Protein AF-A0A100VYF7-F1 (afdb_monomer_lite)

Structure (mmCIF, N/CA/C/O backbone):
data_AF-A0A100VYF7-F1
#
_entry.id   AF-A0A100VYF7-F1
#
loop_
_atom_site.group_PDB
_atom_site.id
_atom_site.type_symbol
_atom_site.label_atom_id
_atom_site.label_alt_id
_atom_site.label_comp_id
_atom_site.label_asym_id
_atom_site.label_entity_id
_atom_site.label_seq_id
_atom_site.pdbx_PDB_ins_code
_atom_site.Cartn_x
_atom_site.Cartn_y
_atom_site.Cartn_z
_atom_site.occupancy
_atom_site.B_iso_or_equiv
_atom_site.auth_seq_id
_atom_site.auth_comp_id
_atom_site.auth_asym_id
_atom_site.auth_atom_id
_atom_site.pdbx_PDB_model_num
ATOM 1 N N . MET A 1 1 ? -17.755 -4.882 17.322 1.00 92.44 1 MET A N 1
ATOM 2 C CA . MET A 1 1 ? -16.483 -4.181 17.029 1.00 92.44 1 MET A CA 1
ATOM 3 C C . MET A 1 1 ? -15.376 -5.149 16.615 1.00 92.44 1 MET A C 1
ATOM 5 O O . MET A 1 1 ? -14.676 -4.827 15.668 1.00 92.44 1 MET A O 1
ATOM 9 N N . ASP A 1 2 ? -15.272 -6.348 17.206 1.00 97.62 2 ASP A N 1
ATOM 10 C CA . ASP A 1 2 ? -14.203 -7.313 16.866 1.00 97.62 2 ASP A CA 1
ATOM 11 C C . ASP A 1 2 ? -14.163 -7.710 15.386 1.00 97.62 2 ASP A C 1
ATOM 13 O O . ASP A 1 2 ? -13.115 -7.622 14.761 1.00 97.62 2 ASP A O 1
ATOM 17 N N . ALA A 1 3 ? -15.306 -8.075 14.794 1.00 98.31 3 ALA A N 1
ATOM 18 C CA . ALA A 1 3 ? -15.359 -8.455 13.380 1.00 98.31 3 ALA A CA 1
ATOM 19 C C . ALA A 1 3 ? -14.912 -7.317 12.441 1.00 98.31 3 ALA A C 1
ATOM 21 O O . ALA A 1 3 ? -14.222 -7.560 11.457 1.00 98.31 3 ALA A O 1
ATOM 22 N N . PHE A 1 4 ? -15.256 -6.067 12.767 1.00 98.38 4 PHE A N 1
ATOM 23 C CA . PHE A 1 4 ? -14.837 -4.898 11.990 1.00 98.38 4 PHE A CA 1
ATOM 24 C C . PHE A 1 4 ? -13.337 -4.616 12.145 1.00 98.38 4 PHE A C 1
ATOM 26 O O . PHE A 1 4 ? -12.661 -4.323 11.158 1.00 98.38 4 PHE A O 1
ATOM 33 N N . ALA A 1 5 ? -12.799 -4.751 13.362 1.00 98.62 5 ALA A N 1
ATOM 34 C CA . ALA A 1 5 ? -11.364 -4.641 13.603 1.00 98.62 5 ALA A CA 1
ATOM 35 C C . ALA A 1 5 ? -10.589 -5.731 12.845 1.00 98.62 5 ALA A C 1
ATOM 37 O O . ALA A 1 5 ? -9.616 -5.423 12.156 1.00 98.62 5 ALA A O 1
ATOM 38 N N . ALA A 1 6 ? -11.050 -6.982 12.904 1.00 98.75 6 ALA A N 1
ATOM 39 C CA . ALA A 1 6 ? -10.445 -8.100 12.188 1.00 98.75 6 ALA A CA 1
ATOM 40 C C . ALA A 1 6 ? -10.475 -7.889 10.666 1.00 98.75 6 ALA A C 1
ATOM 42 O O . ALA A 1 6 ? -9.451 -8.048 10.007 1.00 98.75 6 ALA A O 1
ATOM 43 N N . ALA A 1 7 ? -11.612 -7.452 10.114 1.00 98.81 7 ALA A N 1
ATOM 44 C CA . ALA A 1 7 ? -11.730 -7.159 8.687 1.00 98.81 7 ALA A CA 1
ATOM 45 C C . ALA A 1 7 ? -10.734 -6.080 8.231 1.00 98.81 7 ALA A C 1
ATOM 47 O O . ALA A 1 7 ? -10.110 -6.222 7.183 1.00 98.81 7 ALA A O 1
ATOM 48 N N . ASN A 1 8 ? -10.538 -5.030 9.033 1.00 98.75 8 ASN A N 1
ATOM 49 C CA . ASN A 1 8 ? -9.562 -3.986 8.730 1.00 98.75 8 ASN A CA 1
ATOM 50 C C . ASN A 1 8 ? -8.111 -4.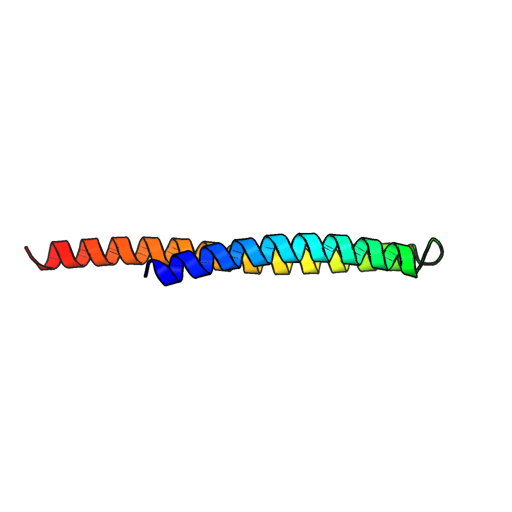472 8.850 1.00 98.75 8 ASN A C 1
ATOM 52 O O . ASN A 1 8 ? -7.288 -4.107 8.019 1.00 98.75 8 ASN A O 1
ATOM 56 N N . ALA A 1 9 ? -7.793 -5.328 9.824 1.00 98.81 9 ALA A N 1
ATOM 57 C CA . ALA A 1 9 ? -6.457 -5.919 9.917 1.00 98.81 9 ALA A CA 1
ATOM 58 C C . ALA A 1 9 ? -6.129 -6.750 8.664 1.00 98.81 9 ALA A C 1
ATOM 60 O O . ALA A 1 9 ? -5.100 -6.527 8.028 1.00 98.81 9 ALA A O 1
ATOM 61 N N . VAL A 1 10 ? -7.054 -7.629 8.261 1.00 98.81 10 VAL A N 1
ATOM 62 C CA . VAL A 1 10 ? -6.910 -8.462 7.056 1.00 98.81 10 VAL A CA 1
ATOM 63 C C . VAL A 1 10 ? -6.810 -7.602 5.795 1.00 98.81 10 VAL A C 1
ATOM 65 O O . VAL A 1 10 ? -5.942 -7.837 4.958 1.00 98.81 10 VAL A O 1
ATOM 68 N N . ALA A 1 11 ? -7.655 -6.576 5.657 1.00 98.81 11 ALA A N 1
ATOM 69 C CA . ALA A 1 11 ? -7.593 -5.665 4.517 1.00 98.81 11 ALA A CA 1
ATOM 70 C C . ALA A 1 11 ? -6.231 -4.957 4.422 1.00 98.81 11 ALA A C 1
ATOM 72 O O . ALA A 1 11 ? -5.654 -4.892 3.337 1.00 98.81 11 ALA A O 1
ATOM 73 N N . GLY A 1 12 ? -5.691 -4.478 5.547 1.00 98.75 12 GLY A N 1
ATOM 74 C CA . GLY A 1 12 ? -4.383 -3.821 5.584 1.00 98.75 12 GLY A CA 1
ATOM 75 C C . GLY A 1 12 ? -3.240 -4.728 5.122 1.00 98.75 12 GLY A C 1
ATOM 76 O O . GLY A 1 12 ? -2.389 -4.303 4.334 1.00 98.75 12 GLY A O 1
ATOM 77 N N . GLU A 1 13 ? -3.248 -5.989 5.556 1.00 98.81 13 GLU A N 1
ATOM 78 C CA . GLU A 1 13 ? -2.261 -6.997 5.155 1.00 98.81 13 GLU A CA 1
ATOM 79 C C . GLU A 1 13 ? -2.373 -7.356 3.666 1.00 98.81 13 GLU A C 1
ATOM 81 O O . GLU A 1 13 ? -1.363 -7.374 2.954 1.00 98.81 13 GLU A O 1
ATOM 86 N N . LEU A 1 14 ? -3.599 -7.574 3.175 1.00 98.81 14 LEU A N 1
ATOM 87 C CA . LEU A 1 14 ? -3.854 -7.888 1.768 1.00 98.81 14 LEU A CA 1
ATOM 88 C C . LEU A 1 14 ? -3.424 -6.746 0.846 1.00 98.81 14 LEU A C 1
ATOM 90 O O . LEU A 1 14 ? -2.740 -7.000 -0.143 1.00 98.81 14 LEU A O 1
ATOM 94 N N . ILE A 1 15 ? -3.769 -5.498 1.176 1.00 98.81 15 ILE A N 1
ATOM 95 C CA . ILE A 1 15 ? -3.381 -4.317 0.390 1.00 98.81 15 ILE A CA 1
ATOM 96 C C . ILE A 1 15 ? -1.860 -4.184 0.340 1.00 98.81 15 ILE A C 1
ATOM 98 O O . ILE A 1 15 ? -1.293 -3.988 -0.734 1.00 98.81 15 ILE A O 1
ATOM 102 N N . SER A 1 16 ? -1.190 -4.338 1.483 1.00 98.75 16 SER A N 1
ATOM 103 C CA . SER A 1 16 ? 0.268 -4.198 1.560 1.00 98.75 16 SER A CA 1
ATOM 104 C C . SER A 1 16 ? 0.989 -5.288 0.763 1.00 98.75 16 SER A C 1
ATOM 106 O O . SER A 1 16 ? 1.929 -5.004 0.014 1.00 98.75 16 SER A O 1
ATOM 108 N N . THR A 1 17 ? 0.517 -6.530 0.882 1.00 98.75 17 THR A N 1
ATOM 109 C CA . THR A 1 17 ? 1.082 -7.689 0.180 1.00 98.75 17 THR A CA 1
ATOM 110 C C . THR A 1 17 ? 0.850 -7.591 -1.324 1.00 98.75 17 THR A C 1
ATOM 112 O O . THR A 1 17 ? 1.799 -7.694 -2.103 1.00 98.75 17 THR A O 1
ATOM 115 N N . ALA A 1 18 ? -0.394 -7.341 -1.739 1.00 98.62 18 ALA A N 1
ATOM 116 C CA . ALA A 1 18 ? -0.754 -7.232 -3.147 1.00 98.62 18 ALA A CA 1
ATOM 117 C C . ALA A 1 18 ? -0.061 -6.038 -3.814 1.00 98.62 18 ALA A C 1
ATOM 119 O O . ALA A 1 18 ? 0.513 -6.201 -4.885 1.00 98.62 18 ALA A O 1
ATOM 120 N N . GLY A 1 19 ? -0.038 -4.872 -3.161 1.00 98.56 19 GLY A N 1
ATOM 121 C CA . GLY A 1 19 ? 0.623 -3.677 -3.686 1.00 98.56 19 GLY A CA 1
ATOM 122 C C . GLY A 1 19 ? 2.128 -3.859 -3.878 1.00 98.56 19 GLY A C 1
ATOM 123 O O . GLY A 1 19 ? 2.679 -3.445 -4.896 1.00 98.56 19 GLY A O 1
ATOM 124 N N . SER A 1 20 ? 2.799 -4.534 -2.940 1.00 98.69 20 SER A N 1
ATOM 125 C CA . SER A 1 20 ? 4.234 -4.827 -3.062 1.00 98.69 20 SER A CA 1
ATOM 126 C C . SER A 1 20 ? 4.524 -5.792 -4.215 1.00 98.69 20 SER A C 1
ATOM 128 O O . SER A 1 20 ? 5.452 -5.563 -4.994 1.00 98.69 20 SER A O 1
ATOM 130 N N . ALA A 1 21 ? 3.719 -6.852 -4.348 1.00 98.69 21 ALA A N 1
ATOM 131 C CA . ALA A 1 21 ? 3.855 -7.825 -5.428 1.00 98.69 21 ALA A CA 1
ATOM 132 C C . ALA A 1 21 ? 3.576 -7.197 -6.805 1.00 98.69 21 ALA A C 1
ATOM 134 O O . ALA A 1 21 ? 4.364 -7.385 -7.733 1.00 98.69 21 ALA A O 1
ATOM 135 N N . ASP A 1 22 ? 2.503 -6.410 -6.918 1.00 98.56 22 ASP A N 1
ATOM 136 C CA . ASP A 1 22 ? 2.149 -5.673 -8.133 1.00 98.56 22 ASP A CA 1
ATOM 137 C C . ASP A 1 22 ? 3.254 -4.687 -8.527 1.00 98.56 22 ASP A C 1
ATOM 139 O O . ASP A 1 22 ? 3.727 -4.702 -9.663 1.00 98.56 22 ASP A O 1
ATOM 143 N N . SER A 1 23 ? 3.764 -3.910 -7.568 1.00 98.44 23 SER A N 1
ATOM 144 C CA . SER A 1 23 ? 4.823 -2.940 -7.837 1.00 98.44 23 SER A CA 1
ATOM 145 C C . SER A 1 23 ? 6.096 -3.582 -8.385 1.00 98.44 23 SER A C 1
ATOM 147 O O . SER A 1 23 ? 6.721 -3.027 -9.294 1.00 98.44 23 SER A O 1
ATOM 149 N N . ALA A 1 24 ? 6.496 -4.736 -7.849 1.00 98.12 24 ALA A N 1
ATOM 150 C CA . ALA A 1 24 ? 7.639 -5.479 -8.367 1.00 98.12 24 ALA A CA 1
ATOM 151 C C . ALA A 1 24 ? 7.357 -6.023 -9.777 1.00 98.12 24 ALA A C 1
ATOM 153 O O . ALA A 1 24 ? 8.175 -5.842 -10.683 1.00 98.12 24 ALA A O 1
ATOM 154 N N . ALA A 1 25 ? 6.182 -6.627 -9.979 1.00 98.62 25 ALA A N 1
ATOM 155 C CA . ALA A 1 25 ? 5.774 -7.177 -11.267 1.00 98.62 25 ALA A CA 1
ATOM 156 C C . ALA A 1 25 ? 5.725 -6.103 -12.364 1.00 98.62 25 ALA A C 1
ATOM 158 O O . ALA A 1 25 ? 6.229 -6.330 -13.465 1.00 98.62 25 ALA A O 1
ATOM 159 N N . MET A 1 26 ? 5.186 -4.920 -12.065 1.00 98.00 26 MET A N 1
ATOM 160 C CA . MET A 1 26 ? 5.087 -3.812 -13.016 1.00 98.00 26 MET A CA 1
ATOM 161 C C . MET A 1 26 ? 6.450 -3.216 -13.365 1.00 98.00 26 MET A C 1
ATOM 163 O O . MET A 1 26 ? 6.702 -2.928 -14.536 1.00 98.00 26 MET A O 1
ATOM 167 N N . LEU A 1 27 ? 7.369 -3.099 -12.400 1.00 97.25 27 LEU A N 1
ATOM 168 C CA . LEU A 1 27 ? 8.735 -2.652 -12.685 1.00 97.25 27 LEU A CA 1
ATOM 169 C C . LEU A 1 27 ? 9.470 -3.632 -13.610 1.00 97.25 27 LEU A C 1
ATOM 171 O O . LEU A 1 27 ? 10.111 -3.212 -14.577 1.00 97.25 27 LEU A O 1
ATOM 175 N N . THR A 1 28 ? 9.339 -4.937 -13.357 1.00 97.19 28 THR A N 1
ATOM 176 C CA . THR A 1 28 ? 9.905 -5.973 -14.229 1.00 97.19 28 THR A CA 1
ATOM 177 C C . THR A 1 28 ? 9.264 -5.957 -15.616 1.00 97.19 28 THR A C 1
ATOM 179 O O . THR A 1 28 ? 9.983 -5.981 -16.615 1.00 97.19 28 THR A O 1
ATOM 182 N N . ALA A 1 29 ? 7.935 -5.873 -15.699 1.00 97.81 29 ALA A N 1
ATOM 183 C CA . ALA A 1 29 ? 7.217 -5.834 -16.970 1.00 97.81 29 ALA A CA 1
ATOM 184 C C . ALA A 1 29 ? 7.630 -4.623 -17.821 1.00 97.81 29 ALA A C 1
ATOM 186 O O . ALA A 1 29 ? 7.903 -4.775 -19.014 1.00 97.81 29 ALA A O 1
ATOM 187 N N . ALA A 1 30 ? 7.757 -3.442 -17.207 1.00 96.88 30 ALA A N 1
ATOM 188 C CA . ALA A 1 30 ? 8.223 -2.238 -17.886 1.00 96.88 30 ALA A CA 1
ATOM 189 C C . ALA A 1 30 ? 9.650 -2.404 -18.428 1.00 96.88 30 ALA A C 1
ATOM 191 O O . ALA A 1 30 ? 9.899 -2.093 -19.592 1.00 96.88 30 ALA A O 1
ATOM 192 N N . ALA A 1 31 ? 10.571 -2.941 -17.619 1.00 95.88 31 ALA A N 1
ATOM 193 C CA . ALA A 1 31 ? 11.954 -3.175 -18.034 1.00 95.88 31 ALA A CA 1
ATOM 194 C C . ALA A 1 31 ? 12.051 -4.133 -19.235 1.00 95.88 31 ALA A C 1
ATOM 196 O O . ALA A 1 31 ? 12.812 -3.876 -20.170 1.00 95.88 31 ALA A O 1
ATOM 197 N N . VAL A 1 32 ? 11.252 -5.205 -19.239 1.00 97.31 32 VAL A N 1
ATOM 198 C CA . VAL A 1 32 ? 11.190 -6.166 -20.352 1.00 97.31 32 VAL A CA 1
ATOM 199 C C . VAL A 1 32 ? 10.629 -5.520 -21.619 1.00 97.31 32 VAL A C 1
ATOM 201 O O . VAL A 1 32 ? 11.175 -5.735 -22.699 1.00 97.31 32 VAL A O 1
ATOM 204 N N . ALA A 1 33 ? 9.567 -4.719 -21.504 1.00 96.94 33 ALA A N 1
ATOM 205 C CA . ALA A 1 33 ? 8.877 -4.143 -22.658 1.00 96.94 33 ALA A CA 1
ATOM 206 C C . ALA A 1 33 ? 9.731 -3.130 -23.436 1.00 96.94 33 ALA A C 1
ATOM 208 O O . ALA A 1 33 ? 9.660 -3.073 -24.663 1.00 96.94 33 ALA A O 1
ATOM 209 N N . ILE A 1 34 ? 10.527 -2.322 -22.734 1.00 95.69 34 ILE A N 1
ATOM 210 C CA . ILE A 1 34 ? 11.276 -1.213 -23.347 1.00 95.69 34 ILE A CA 1
ATOM 211 C C . ILE A 1 34 ? 12.750 -1.545 -23.618 1.00 95.69 34 ILE A C 1
ATOM 213 O O . ILE A 1 34 ? 13.405 -0.850 -24.401 1.00 95.69 34 ILE A O 1
ATOM 217 N N . GLY A 1 35 ? 13.286 -2.580 -22.962 1.00 92.81 35 GLY A N 1
ATOM 218 C CA . GLY A 1 35 ? 14.685 -2.981 -23.071 1.00 92.81 35 GLY A CA 1
ATOM 219 C C . GLY A 1 35 ? 15.682 -1.841 -22.784 1.00 92.81 35 GLY A C 1
ATOM 220 O O . GLY A 1 35 ? 15.354 -0.859 -22.115 1.00 92.81 35 GLY A O 1
ATOM 221 N N . PRO A 1 36 ? 16.919 -1.931 -23.306 1.00 90.69 36 PRO A N 1
ATOM 222 C CA . PRO A 1 36 ? 17.956 -0.924 -23.058 1.00 90.69 36 PRO A CA 1
ATOM 223 C C . PRO A 1 36 ? 17.645 0.471 -23.624 1.00 90.69 36 PRO A C 1
ATOM 225 O O . PRO A 1 36 ? 18.109 1.470 -23.081 1.00 90.69 36 PRO A O 1
ATOM 228 N N . ILE A 1 37 ? 16.852 0.555 -24.699 1.00 93.62 37 ILE A N 1
ATOM 229 C CA . ILE A 1 37 ? 16.503 1.829 -25.356 1.00 93.62 37 ILE A CA 1
ATOM 230 C C . ILE A 1 37 ? 15.653 2.702 -24.422 1.00 93.62 37 ILE A C 1
ATOM 232 O O . ILE A 1 37 ? 15.756 3.927 -24.440 1.00 93.62 37 ILE A O 1
ATOM 236 N N . GLY A 1 38 ? 14.846 2.077 -23.562 1.00 94.19 38 GLY A N 1
ATOM 237 C CA . GLY A 1 38 ? 13.970 2.771 -22.626 1.00 94.19 38 GLY A CA 1
ATOM 238 C C . GLY A 1 38 ? 14.606 3.171 -21.296 1.00 94.19 38 GLY A C 1
ATOM 239 O O . GLY A 1 38 ? 13.857 3.495 -20.381 1.00 94.19 38 GLY A O 1
ATOM 240 N N . ALA A 1 39 ? 15.933 3.165 -21.132 1.00 92.69 39 ALA A N 1
ATOM 241 C CA . ALA A 1 39 ? 16.570 3.399 -19.826 1.00 92.69 39 ALA A CA 1
ATOM 242 C C . ALA A 1 39 ? 16.107 4.697 -19.126 1.00 92.69 39 ALA A C 1
ATOM 244 O O . ALA A 1 39 ? 15.818 4.693 -17.928 1.00 92.69 39 ALA A O 1
ATOM 245 N N . THR A 1 40 ? 15.961 5.798 -19.871 1.00 95.06 40 THR A N 1
ATOM 246 C CA . THR A 1 40 ? 15.453 7.071 -19.329 1.00 95.06 40 THR A CA 1
ATOM 247 C C . THR A 1 40 ? 13.989 6.972 -18.895 1.00 95.06 40 THR A C 1
ATOM 249 O O . THR A 1 40 ? 13.625 7.500 -17.845 1.00 95.06 40 THR A O 1
ATOM 252 N N . TYR A 1 41 ? 13.157 6.258 -19.662 1.00 95.75 41 TYR A N 1
ATOM 253 C CA . TYR A 1 41 ? 11.776 5.977 -19.271 1.00 95.75 41 TYR A CA 1
ATOM 254 C C . TYR A 1 41 ? 11.737 5.113 -18.009 1.00 95.75 41 TYR A C 1
ATOM 256 O O . TYR A 1 41 ? 10.990 5.428 -17.090 1.00 95.75 41 TYR A O 1
ATOM 264 N N . LEU A 1 42 ? 12.573 4.073 -17.926 1.00 96.12 42 LEU A N 1
ATOM 265 C CA . LEU A 1 42 ? 12.604 3.164 -16.782 1.00 96.12 42 LEU A CA 1
ATOM 266 C C . LEU A 1 42 ? 12.966 3.889 -15.485 1.00 96.12 42 LEU A C 1
ATOM 268 O O . LEU A 1 42 ? 12.374 3.608 -14.448 1.00 96.12 42 LEU A O 1
ATOM 272 N N . ALA A 1 43 ? 13.899 4.842 -15.542 1.00 95.56 43 ALA A N 1
ATOM 273 C CA . ALA A 1 43 ? 14.268 5.655 -14.387 1.00 95.56 43 ALA A CA 1
ATOM 274 C C . ALA A 1 43 ? 13.089 6.513 -13.890 1.00 95.56 43 ALA A C 1
ATOM 276 O O . ALA A 1 43 ? 12.793 6.530 -12.693 1.00 95.56 43 ALA A O 1
ATOM 277 N N . ALA A 1 44 ? 12.381 7.182 -14.805 1.00 97.31 44 ALA A N 1
ATOM 278 C CA . ALA A 1 44 ? 11.205 7.981 -14.463 1.00 97.31 44 ALA A CA 1
ATOM 279 C C . ALA A 1 44 ? 10.041 7.107 -13.960 1.00 97.31 44 ALA A C 1
ATOM 281 O O . ALA A 1 44 ? 9.419 7.419 -12.943 1.00 97.31 44 ALA A O 1
ATOM 282 N N . PHE A 1 45 ? 9.784 5.985 -14.637 1.00 97.06 4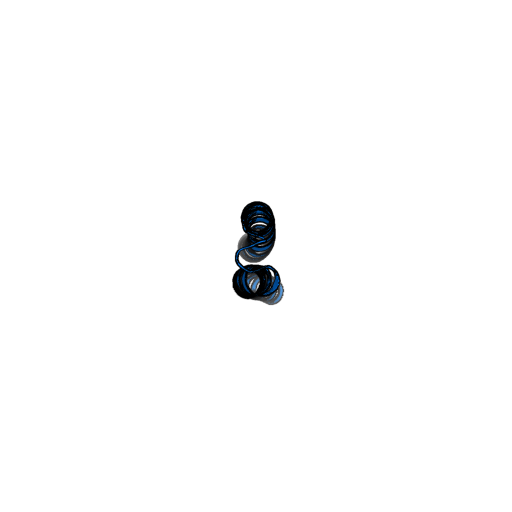5 PHE A N 1
ATOM 283 C CA . PHE A 1 45 ? 8.758 5.021 -14.257 1.00 97.06 45 PHE A CA 1
ATOM 284 C C . PHE A 1 45 ? 9.045 4.404 -12.888 1.00 97.06 45 PHE A C 1
ATOM 286 O O . PHE A 1 45 ? 8.146 4.342 -12.060 1.00 97.06 45 PHE A O 1
ATOM 293 N N . GLY A 1 46 ? 10.293 4.027 -12.600 1.00 97.44 46 GLY A N 1
ATOM 294 C CA . GLY A 1 46 ? 10.682 3.485 -11.300 1.00 97.44 46 GLY A CA 1
ATOM 295 C C . GLY A 1 46 ? 10.384 4.445 -10.146 1.00 97.44 46 GLY A C 1
ATOM 296 O O . GLY A 1 46 ? 9.850 4.024 -9.122 1.00 97.44 46 GLY A O 1
ATOM 297 N N . HIS A 1 47 ? 10.645 5.744 -10.323 1.00 97.94 47 HIS A N 1
ATOM 298 C CA . HIS A 1 47 ? 10.282 6.752 -9.323 1.00 97.94 47 HIS A CA 1
ATOM 299 C C . HIS A 1 47 ? 8.759 6.877 -9.149 1.00 97.94 47 HIS A C 1
ATOM 301 O O . HIS A 1 47 ? 8.259 6.894 -8.023 1.00 97.94 47 HIS A O 1
ATOM 307 N N . ALA A 1 48 ? 8.006 6.918 -10.252 1.00 98.19 48 ALA A N 1
ATOM 308 C CA . ALA A 1 48 ? 6.544 6.960 -10.205 1.00 98.19 48 ALA A CA 1
ATOM 309 C C . ALA A 1 48 ? 5.952 5.709 -9.529 1.00 98.19 48 ALA A C 1
ATOM 311 O O . ALA A 1 48 ? 5.051 5.823 -8.697 1.00 98.19 48 ALA A O 1
ATOM 312 N N . GLN A 1 49 ? 6.503 4.533 -9.829 1.00 98.25 49 GLN A N 1
ATOM 313 C CA . GLN A 1 49 ? 6.087 3.259 -9.257 1.00 98.25 49 GLN A CA 1
ATOM 314 C C . GLN A 1 49 ? 6.390 3.190 -7.755 1.00 98.25 49 GLN A C 1
ATOM 316 O O . GLN A 1 49 ? 5.553 2.727 -6.984 1.00 98.25 49 GLN A O 1
ATOM 321 N N . ALA A 1 50 ? 7.532 3.723 -7.309 1.00 98.38 50 ALA A N 1
ATOM 322 C CA . ALA A 1 50 ? 7.849 3.829 -5.886 1.00 98.38 50 ALA A CA 1
ATOM 323 C C . ALA A 1 50 ? 6.848 4.726 -5.134 1.00 98.38 50 ALA A C 1
ATOM 325 O O . ALA A 1 50 ? 6.387 4.363 -4.051 1.00 98.38 50 ALA A O 1
ATOM 326 N N . ASN A 1 51 ? 6.458 5.863 -5.720 1.00 98.50 51 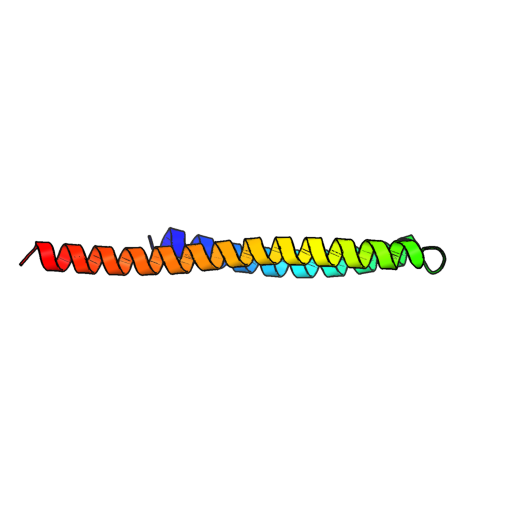ASN A N 1
ATOM 327 C CA . ASN A 1 51 ? 5.440 6.742 -5.135 1.00 98.50 51 ASN A CA 1
ATOM 328 C C . ASN A 1 51 ? 4.061 6.063 -5.089 1.00 98.50 51 ASN A C 1
ATOM 330 O O . ASN A 1 51 ? 3.344 6.186 -4.095 1.00 98.50 51 ASN A O 1
ATOM 334 N N . ASN A 1 52 ? 3.701 5.314 -6.136 1.00 98.44 52 ASN A N 1
ATOM 335 C CA . ASN A 1 52 ? 2.471 4.524 -6.163 1.00 98.44 52 ASN A CA 1
ATOM 336 C C . ASN A 1 52 ? 2.459 3.446 -5.060 1.00 98.44 52 ASN A C 1
ATOM 338 O O . ASN A 1 52 ? 1.476 3.332 -4.320 1.00 98.44 52 ASN A O 1
ATOM 342 N N . LEU A 1 53 ? 3.567 2.718 -4.889 1.00 98.69 53 LEU A N 1
ATOM 343 C CA . LEU A 1 53 ? 3.720 1.737 -3.818 1.00 98.69 53 LEU A CA 1
ATOM 344 C C . LEU A 1 53 ? 3.606 2.398 -2.440 1.00 98.69 53 LEU A C 1
ATOM 346 O O . LEU A 1 53 ? 2.866 1.906 -1.593 1.00 98.69 53 LEU A O 1
ATOM 350 N N . ALA A 1 54 ? 4.276 3.531 -2.220 1.00 98.81 54 ALA A N 1
ATOM 351 C CA . ALA A 1 54 ? 4.201 4.258 -0.954 1.00 98.81 54 ALA A CA 1
ATOM 352 C C . ALA A 1 54 ? 2.757 4.664 -0.605 1.00 98.81 54 ALA A C 1
ATOM 354 O O . ALA A 1 54 ? 2.320 4.474 0.531 1.00 98.81 54 ALA A O 1
ATOM 355 N N . GLY A 1 55 ? 1.992 5.157 -1.585 1.00 98.75 55 GLY A N 1
ATOM 356 C CA . GLY A 1 55 ? 0.568 5.454 -1.408 1.00 98.75 55 GLY A CA 1
ATOM 357 C C . GLY A 1 55 ? -0.257 4.209 -1.073 1.00 98.75 55 GLY A C 1
ATOM 358 O O . GLY A 1 55 ? -1.081 4.238 -0.161 1.00 98.75 55 GLY A O 1
ATOM 359 N N . THR A 1 56 ? 0.007 3.092 -1.749 1.00 98.75 56 THR A N 1
ATOM 360 C CA . THR A 1 56 ? -0.680 1.817 -1.495 1.00 98.75 56 THR A CA 1
ATOM 361 C C . THR A 1 56 ? -0.394 1.281 -0.089 1.00 98.75 56 THR A C 1
ATOM 363 O O . THR A 1 56 ? -1.317 0.896 0.631 1.00 98.75 56 THR A O 1
ATOM 366 N N . LEU A 1 57 ? 0.866 1.324 0.351 1.00 98.81 57 LEU A N 1
ATOM 367 C CA . LEU A 1 57 ? 1.261 0.924 1.705 1.00 98.81 57 LEU A CA 1
ATOM 368 C C . LEU A 1 57 ? 0.646 1.833 2.773 1.00 98.81 57 LEU A C 1
ATOM 370 O O . LEU A 1 57 ? 0.245 1.346 3.830 1.00 98.81 57 LEU A O 1
ATOM 374 N N . LEU A 1 58 ? 0.509 3.134 2.496 1.00 98.81 58 LEU A N 1
ATOM 375 C CA . LEU A 1 58 ? 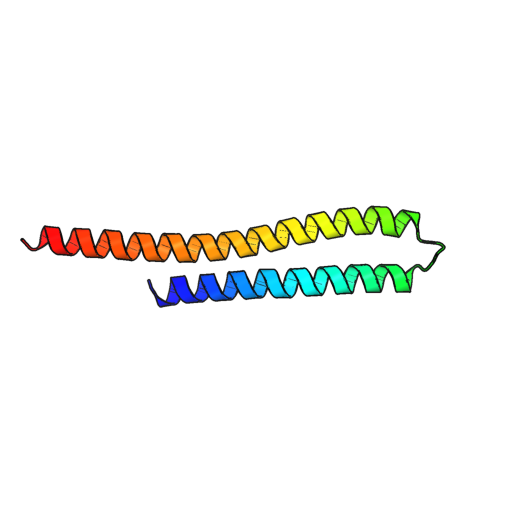-0.187 4.052 3.394 1.00 98.81 58 LEU A CA 1
ATOM 376 C C . LEU A 1 58 ? -1.659 3.655 3.575 1.00 98.81 58 LEU A C 1
ATOM 378 O O . LEU A 1 58 ? -2.149 3.662 4.702 1.00 98.81 58 LEU A O 1
ATOM 382 N N . VAL A 1 59 ? -2.357 3.253 2.508 1.00 98.69 59 VAL A N 1
ATOM 383 C CA . VAL A 1 59 ? -3.737 2.743 2.618 1.00 98.69 59 VAL A CA 1
ATOM 384 C C . VAL A 1 59 ? -3.782 1.474 3.477 1.00 98.69 59 VAL A C 1
ATOM 386 O O . VAL A 1 59 ? -4.626 1.368 4.370 1.00 98.69 59 VAL A O 1
ATOM 389 N N . GLY A 1 60 ? -2.843 0.545 3.276 1.00 98.81 60 GLY A N 1
ATOM 390 C CA . GLY A 1 60 ? -2.710 -0.644 4.124 1.00 98.81 60 GLY A CA 1
ATOM 391 C C . GLY A 1 60 ? -2.510 -0.294 5.606 1.00 98.81 60 GLY A C 1
ATOM 392 O O . GLY A 1 60 ? -3.189 -0.839 6.481 1.00 98.81 60 GLY A O 1
ATOM 393 N N . ALA A 1 61 ? -1.647 0.684 5.892 1.00 98.69 61 ALA A N 1
ATOM 394 C CA . ALA A 1 61 ? -1.398 1.178 7.244 1.00 98.69 61 ALA A CA 1
ATOM 395 C C . ALA A 1 61 ? -2.630 1.856 7.870 1.00 98.69 61 ALA A C 1
ATOM 397 O O . ALA A 1 61 ? -2.890 1.673 9.060 1.00 98.69 61 ALA A O 1
ATOM 398 N N . VAL A 1 62 ? -3.422 2.596 7.086 1.00 98.88 62 VAL A N 1
ATOM 399 C CA . VAL A 1 62 ? -4.685 3.193 7.555 1.00 98.88 62 VAL A CA 1
ATOM 400 C C . VAL A 1 62 ? -5.661 2.107 8.002 1.00 98.88 62 VAL A C 1
ATOM 402 O O . VAL A 1 62 ? -6.230 2.215 9.087 1.00 98.88 62 VAL A O 1
ATOM 405 N N . HIS A 1 63 ? -5.810 1.028 7.231 1.00 98.81 63 HIS A N 1
ATOM 406 C CA . HIS A 1 63 ? -6.642 -0.108 7.629 1.00 98.81 63 HIS A CA 1
ATOM 407 C C . HIS A 1 63 ? -6.149 -0.761 8.932 1.00 98.81 63 HIS A C 1
ATOM 409 O O . HIS A 1 63 ? -6.939 -0.969 9.856 1.00 98.81 63 HIS A O 1
ATOM 415 N N . ALA A 1 64 ? -4.841 -0.987 9.081 1.00 98.56 64 ALA A N 1
ATOM 416 C CA . ALA A 1 64 ? -4.280 -1.470 10.346 1.00 98.56 64 ALA A CA 1
ATOM 417 C C . ALA A 1 64 ? -4.579 -0.509 11.522 1.00 98.56 64 ALA A C 1
ATOM 419 O O . ALA A 1 64 ? -4.983 -0.943 12.604 1.00 98.56 64 ALA A O 1
ATOM 420 N N . GLY A 1 65 ? -4.473 0.804 11.299 1.00 98.69 65 GLY A N 1
ATOM 421 C CA . GLY A 1 65 ? -4.818 1.833 12.284 1.00 98.69 65 GLY A CA 1
ATOM 422 C C . GLY A 1 65 ? -6.301 1.829 12.681 1.00 98.69 65 GLY A C 1
ATOM 423 O O . GLY A 1 65 ? -6.630 1.943 13.866 1.00 98.69 65 GLY A O 1
ATOM 424 N N . ILE A 1 66 ? -7.211 1.634 11.724 1.00 98.81 66 ILE A N 1
ATOM 425 C CA . ILE A 1 66 ? -8.654 1.501 11.988 1.00 98.81 66 ILE A CA 1
ATOM 426 C C . ILE A 1 66 ? -8.931 0.270 12.860 1.00 98.81 66 ILE A C 1
ATOM 428 O O . ILE A 1 66 ? -9.733 0.341 13.794 1.00 98.81 66 ILE A O 1
ATOM 432 N N . SER A 1 67 ? -8.245 -0.848 12.609 1.00 98.62 67 SER A N 1
ATOM 433 C CA . SER A 1 67 ? -8.350 -2.049 13.446 1.00 98.62 67 SER A CA 1
ATOM 434 C C . SER A 1 67 ? -7.962 -1.778 14.906 1.00 98.62 67 SER A C 1
ATOM 436 O O . SER A 1 67 ? -8.726 -2.081 15.834 1.00 98.62 67 SER A O 1
ATOM 438 N N . GLY A 1 68 ? -6.809 -1.133 15.111 1.00 98.12 68 GLY A N 1
ATOM 439 C CA . GLY A 1 68 ? -6.305 -0.779 16.438 1.00 98.12 68 GLY A CA 1
ATOM 440 C C . GLY A 1 68 ? -7.222 0.194 17.182 1.00 98.12 68 GLY A C 1
ATOM 441 O O . GLY A 1 68 ? -7.602 -0.062 18.326 1.00 98.12 68 GLY A O 1
ATOM 442 N N . THR A 1 69 ? -7.647 1.274 16.524 1.00 98.62 69 THR A N 1
ATOM 443 C CA . THR A 1 69 ? -8.545 2.278 17.126 1.00 98.62 69 THR A CA 1
ATOM 444 C C . THR A 1 69 ? -9.929 1.708 17.440 1.00 98.62 69 THR A C 1
ATOM 446 O O . THR A 1 69 ? -10.479 2.003 18.500 1.00 98.62 69 THR A O 1
ATOM 449 N N . THR A 1 70 ? -10.462 0.820 16.594 1.00 98.56 70 THR A N 1
ATOM 450 C CA . THR A 1 70 ? -11.716 0.092 16.865 1.00 98.56 70 THR A CA 1
ATOM 451 C C . THR A 1 70 ? -11.599 -0.766 18.124 1.00 98.56 70 THR A C 1
ATOM 453 O O . THR A 1 70 ? -12.502 -0.770 18.963 1.00 98.56 70 THR A O 1
ATOM 456 N N . SER A 1 71 ? -10.486 -1.487 18.271 1.00 98.12 71 SER A N 1
ATOM 457 C CA . SER A 1 71 ? -10.243 -2.351 19.431 1.00 98.12 71 SER A CA 1
ATOM 458 C C . SER A 1 71 ? -10.095 -1.530 20.715 1.00 98.12 71 SER A C 1
ATOM 460 O O . SER A 1 71 ? -10.712 -1.852 21.729 1.00 98.12 71 SER A O 1
ATOM 462 N N . ALA A 1 72 ? -9.353 -0.420 20.658 1.00 98.00 72 ALA A N 1
ATOM 463 C CA . ALA A 1 72 ? -9.209 0.507 21.779 1.00 98.00 72 ALA A CA 1
ATOM 464 C C . ALA A 1 72 ? -10.555 1.127 22.195 1.00 98.00 72 ALA A C 1
ATOM 466 O O . ALA A 1 72 ? -10.875 1.173 23.384 1.00 98.00 72 ALA A O 1
ATOM 467 N N . ALA A 1 73 ? -11.372 1.540 21.222 1.00 98.00 73 ALA A N 1
ATOM 468 C CA . ALA A 1 73 ? -12.699 2.089 21.478 1.00 98.00 73 ALA A CA 1
ATOM 469 C C . ALA A 1 73 ? -13.626 1.064 22.152 1.00 98.00 73 ALA A C 1
ATOM 471 O O . ALA A 1 73 ? -14.301 1.405 23.121 1.00 98.00 73 ALA A O 1
ATOM 472 N N . LYS A 1 74 ? -13.614 -0.204 21.711 1.00 97.19 74 LYS A N 1
ATOM 473 C CA . LYS A 1 74 ? -14.376 -1.283 22.365 1.00 97.19 74 LYS A CA 1
ATOM 474 C C . LYS A 1 74 ? -14.003 -1.418 23.846 1.00 97.19 74 LYS A C 1
ATOM 476 O O . LYS A 1 74 ? -14.892 -1.503 24.695 1.00 97.19 74 LYS A O 1
ATOM 481 N N . THR A 1 75 ? -12.706 -1.437 24.152 1.00 97.06 75 THR A N 1
ATOM 482 C CA . THR A 1 75 ? -12.206 -1.540 25.532 1.00 97.06 75 THR A CA 1
ATOM 483 C C . THR A 1 75 ? -12.670 -0.362 26.386 1.00 97.06 75 THR A C 1
ATOM 485 O O . THR A 1 75 ? -13.178 -0.573 27.485 1.00 97.06 75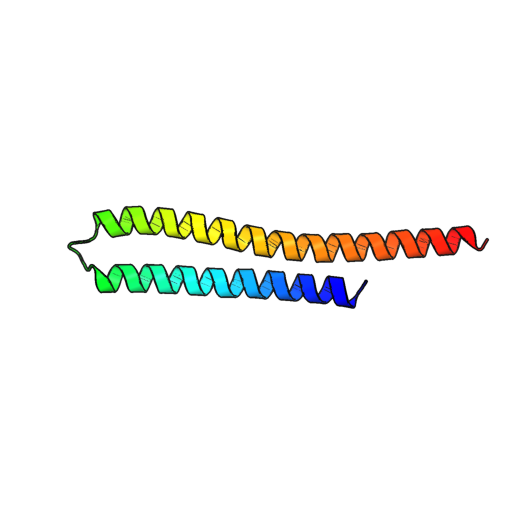 THR A O 1
ATOM 488 N N . ALA A 1 76 ? -12.553 0.866 25.872 1.00 96.75 76 ALA A N 1
ATOM 489 C CA . ALA A 1 76 ? -12.982 2.068 26.584 1.00 96.75 76 ALA A CA 1
ATOM 490 C C . ALA A 1 76 ? -14.492 2.071 26.874 1.00 96.75 76 ALA A C 1
ATOM 492 O O . ALA A 1 76 ? -14.898 2.377 27.993 1.00 96.75 76 ALA A O 1
ATOM 493 N N . LEU A 1 77 ? -15.314 1.676 25.897 1.00 96.06 77 LEU A N 1
ATOM 494 C CA . LEU A 1 77 ? -16.768 1.584 26.062 1.00 96.06 77 LEU A CA 1
ATOM 495 C C . LEU A 1 77 ? -17.155 0.529 27.105 1.00 96.06 77 LEU A C 1
ATOM 497 O O . LEU A 1 77 ? -17.952 0.805 27.992 1.00 96.06 77 LEU A O 1
ATOM 501 N N . THR A 1 78 ? -16.520 -0.645 27.066 1.00 95.94 78 THR A N 1
ATOM 502 C CA . THR A 1 78 ? -16.792 -1.723 28.034 1.00 95.94 78 THR A CA 1
ATOM 503 C C . THR A 1 78 ? -16.444 -1.295 29.466 1.00 95.94 78 THR A C 1
ATOM 505 O O . THR A 1 78 ? -17.169 -1.608 30.413 1.00 95.94 78 THR A O 1
ATOM 508 N N . ALA A 1 79 ? -15.338 -0.564 29.636 1.00 94.75 79 ALA A N 1
ATOM 509 C CA . ALA A 1 79 ? -14.950 -0.006 30.927 1.00 94.75 79 ALA A CA 1
ATOM 510 C C . ALA A 1 79 ? -15.967 1.039 31.419 1.00 94.75 79 ALA A C 1
ATOM 512 O O . ALA A 1 79 ? -16.375 0.983 32.578 1.00 94.75 79 ALA A O 1
ATOM 513 N N . ALA A 1 80 ? -16.421 1.938 30.538 1.00 94.50 80 ALA A N 1
ATOM 514 C CA . ALA A 1 80 ? -17.433 2.939 30.870 1.00 94.50 80 ALA A CA 1
ATOM 515 C C . ALA A 1 80 ? -18.763 2.295 31.309 1.00 94.50 80 ALA A C 1
ATOM 517 O O . ALA A 1 80 ? -19.299 2.658 32.360 1.00 94.50 80 ALA A O 1
ATOM 518 N N . ASP A 1 81 ? -19.244 1.281 30.585 1.00 92.31 81 ASP A N 1
ATOM 519 C CA . ASP A 1 81 ? -20.478 0.553 30.924 1.00 92.31 81 ASP A CA 1
ATOM 520 C C . ASP A 1 81 ? -20.381 -0.136 32.296 1.00 92.31 81 ASP A C 1
ATOM 522 O O . ASP A 1 81 ? -21.317 -0.100 33.102 1.00 92.31 81 ASP A O 1
ATOM 526 N N . SER A 1 82 ? -19.212 -0.708 32.599 1.00 86.56 82 SER A N 1
ATOM 527 C CA . SER A 1 82 ? -18.946 -1.356 33.888 1.00 86.56 82 SER A CA 1
ATOM 528 C C . SER A 1 82 ? -18.973 -0.359 35.052 1.00 86.56 82 SER A C 1
ATOM 530 O O . SER A 1 82 ? -19.418 -0.704 36.143 1.00 86.56 82 SER A O 1
ATOM 532 N N . THR A 1 83 ? -18.539 0.886 34.826 1.00 77.81 83 THR A N 1
ATOM 533 C CA . THR A 1 83 ? -18.584 1.952 35.844 1.00 77.81 83 THR A CA 1
ATOM 534 C C . THR A 1 83 ? -19.956 2.604 36.002 1.00 77.81 83 THR A C 1
ATOM 536 O O . THR A 1 83 ? -20.236 3.144 37.063 1.00 77.81 83 THR A O 1
ATOM 539 N N . SER A 1 84 ? -20.823 2.544 34.985 1.00 69.06 84 SER A N 1
ATOM 540 C CA . SER A 1 84 ? -22.190 3.086 35.056 1.00 69.06 84 SER A CA 1
ATOM 541 C C . SER A 1 84 ? -23.177 2.164 35.788 1.00 69.06 84 SER A C 1
ATOM 543 O O . SER A 1 84 ? -24.315 2.564 36.028 1.00 69.06 84 SER A O 1
ATOM 545 N N . SER A 1 85 ? -22.771 0.930 36.095 1.00 60.84 85 SER A N 1
ATOM 546 C CA . SER A 1 85 ? -23.615 -0.102 36.714 1.00 60.84 85 SER A CA 1
ATOM 547 C C . SER A 1 85 ? -23.337 -0.296 38.218 1.00 60.84 85 SER A C 1
ATOM 549 O O . SER A 1 85 ? -23.867 -1.238 38.808 1.00 60.84 85 SER A O 1
ATOM 551 N N . ALA A 1 86 ? -22.494 0.555 38.815 1.00 51.69 86 ALA A N 1
ATOM 552 C CA . ALA A 1 86 ? -22.096 0.560 40.228 1.00 51.69 86 ALA A CA 1
ATOM 553 C C . ALA A 1 86 ? -22.610 1.824 40.932 1.00 51.69 86 ALA A C 1
ATOM 555 O O . ALA A 1 86 ? -22.965 1.716 42.127 1.00 51.69 86 ALA A O 1
#

pLDDT: mean 95.83, std 7.47, range [51.69, 98.88]

Secondary structure (DSSP, 8-state):
-HHHHHHHHHHHHHHHHHHHHHHHHHHHHHHHHHGGGGHHHHHHHHHHHHHHHHHHHHHHHHHHHHHHHHHHHHHHHHHHHHHHT-

Organism: NCBI:txid146020

Foldseek 3Di:
DLVLLVVLLVQLVCLLVVLVVVLVVVLVVVCVVCPPVCPVVSVVVNVVSVVSSVVSNVSSVVSNVVSVVVVVVVVVVVVVVVVVVD

Radius of gyration: 20.6 Å; chains: 1; bounding box: 42×16×66 Å

Sequence (86 aa):
MDAFAAANAVAGELISTAGSADSAAMLTAAAVAIGPIGATYLAAFGHAQANNLAGTLLVGAVHAGISGTTSAAKTALTA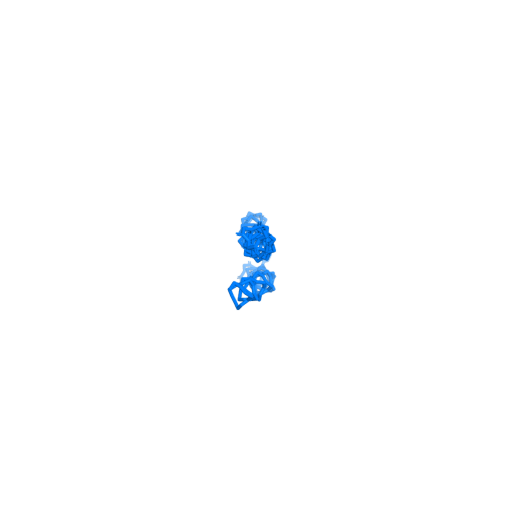ADSTSSA